Protein AF-A0A2V9KUC6-F1 (afdb_monomer_lite)

Sequence (137 aa):
MQIPPDIPAAFTVLCLAGCVNRRANIQPKARDTSWIVVPNLWGAAIAPPGYLKSPAMQVCIRPLETIEADWRAKFEDELEAWEFEREKAELKLAAWRESFKRAEKRHAPGPERPDGPPEEPTMRRLIVCDPTFEKLH

Radius of gyration: 25.93 Å; chains: 1; bounding box: 57×44×71 Å

pLDDT: mean 87.4, std 7.29, range [59.03, 95.5]

Structure (mmCIF, N/CA/C/O backbone):
data_AF-A0A2V9KUC6-F1
#
_entry.id   AF-A0A2V9KUC6-F1
#
loop_
_atom_site.group_PDB
_atom_site.id
_atom_site.type_symbol
_atom_site.label_atom_id
_atom_site.label_alt_id
_atom_site.label_comp_id
_atom_site.label_asym_id
_atom_site.label_entity_id
_atom_site.label_seq_id
_atom_site.pdbx_PDB_ins_code
_atom_site.Cartn_x
_atom_site.Cartn_y
_atom_site.Cartn_z
_atom_site.occupancy
_atom_site.B_iso_or_equiv
_atom_site.auth_seq_id
_atom_site.auth_comp_id
_atom_site.auth_asym_id
_atom_site.auth_atom_id
_atom_site.pdbx_PDB_model_num
ATOM 1 N N . MET A 1 1 ? 13.530 13.325 -25.726 1.00 59.03 1 MET A N 1
ATOM 2 C CA . MET A 1 1 ? 14.226 12.340 -24.866 1.00 59.03 1 MET A CA 1
ATOM 3 C C . MET A 1 1 ? 13.591 10.987 -25.105 1.00 59.03 1 MET A C 1
ATOM 5 O O . MET A 1 1 ? 12.375 10.901 -25.014 1.00 59.03 1 MET A O 1
ATOM 9 N N . GLN A 1 2 ? 14.376 9.976 -25.466 1.00 74.75 2 GLN A N 1
ATOM 10 C CA . GLN A 1 2 ? 13.902 8.598 -25.609 1.00 74.75 2 GLN A CA 1
ATOM 11 C C . GLN A 1 2 ? 14.390 7.797 -24.402 1.00 74.75 2 GLN A C 1
ATOM 13 O O . GLN A 1 2 ? 15.535 7.958 -23.984 1.00 74.75 2 GLN A O 1
ATOM 18 N N . ILE A 1 3 ? 13.510 6.978 -23.832 1.00 86.44 3 ILE A N 1
ATOM 19 C CA . ILE A 1 3 ? 13.836 6.040 -22.756 1.00 86.44 3 ILE A CA 1
ATOM 20 C C . ILE A 1 3 ? 13.787 4.641 -23.377 1.00 86.44 3 ILE A C 1
ATOM 22 O O . ILE A 1 3 ? 12.824 4.356 -24.095 1.00 86.44 3 ILE A O 1
ATOM 26 N N . PRO A 1 4 ? 14.788 3.781 -23.132 1.00 89.12 4 PRO A N 1
ATOM 27 C CA . PRO A 1 4 ? 14.711 2.374 -23.501 1.00 89.12 4 PRO A CA 1
ATOM 28 C C . PRO A 1 4 ? 13.419 1.730 -22.947 1.00 89.12 4 PRO A C 1
ATOM 30 O O . PRO A 1 4 ? 13.121 1.910 -21.763 1.00 89.12 4 PRO A O 1
ATOM 33 N N . PRO A 1 5 ? 12.602 1.050 -23.778 1.00 90.62 5 PRO A N 1
ATOM 34 C CA . PRO A 1 5 ? 11.268 0.573 -23.387 1.00 90.62 5 PRO A CA 1
ATOM 35 C C . PRO A 1 5 ? 11.291 -0.545 -22.333 1.00 90.62 5 PRO A C 1
ATOM 37 O O . PRO A 1 5 ? 10.300 -0.766 -21.640 1.00 90.62 5 PRO A O 1
ATOM 40 N N . ASP A 1 6 ? 12.423 -1.221 -22.175 1.00 91.94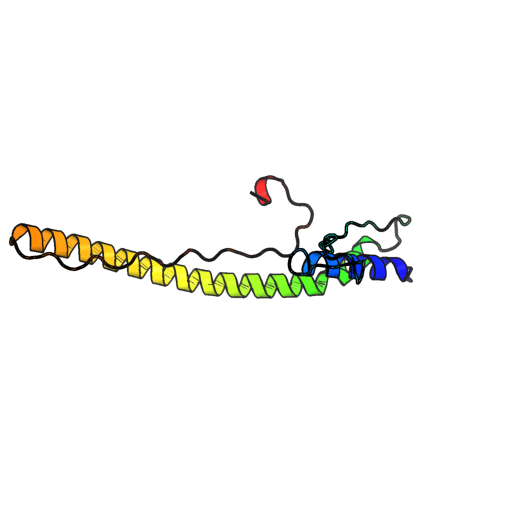 6 ASP A N 1
ATOM 41 C CA . ASP A 1 6 ? 12.704 -2.206 -21.133 1.00 91.94 6 ASP A CA 1
ATOM 42 C C . ASP A 1 6 ? 12.645 -1.610 -19.717 1.00 91.94 6 ASP A C 1
ATOM 44 O O . ASP A 1 6 ? 12.167 -2.280 -18.803 1.00 91.94 6 ASP A O 1
ATOM 48 N N . ILE A 1 7 ? 13.035 -0.343 -19.529 1.00 92.50 7 ILE A N 1
ATOM 49 C CA . ILE A 1 7 ? 12.985 0.333 -18.219 1.00 92.50 7 ILE A CA 1
ATOM 50 C C . ILE A 1 7 ? 11.539 0.465 -17.691 1.00 92.50 7 ILE A C 1
ATOM 52 O O . ILE A 1 7 ? 11.252 -0.064 -16.613 1.00 92.50 7 ILE A O 1
ATOM 56 N N . PRO A 1 8 ? 10.598 1.133 -18.392 1.00 93.56 8 PRO A N 1
ATOM 57 C CA . PRO A 1 8 ? 9.214 1.222 -17.930 1.00 93.56 8 PRO A CA 1
ATOM 58 C C . PRO A 1 8 ? 8.508 -0.139 -17.936 1.00 93.56 8 PRO A C 1
ATOM 60 O O . PRO A 1 8 ? 7.661 -0.377 -17.075 1.00 93.56 8 PRO A O 1
ATOM 63 N N . ALA A 1 9 ? 8.862 -1.060 -18.842 1.00 93.56 9 ALA A N 1
ATOM 64 C CA . ALA A 1 9 ? 8.321 -2.418 -18.819 1.00 93.56 9 ALA A CA 1
ATOM 65 C C . ALA A 1 9 ? 8.687 -3.147 -17.515 1.00 93.56 9 ALA A C 1
ATOM 67 O O . ALA A 1 9 ? 7.804 -3.687 -16.846 1.00 93.56 9 ALA A O 1
ATOM 68 N N . ALA A 1 10 ? 9.959 -3.096 -17.106 1.00 94.00 10 ALA A N 1
ATOM 69 C CA . ALA A 1 10 ? 10.417 -3.693 -15.855 1.00 94.00 10 ALA A CA 1
ATOM 70 C C . ALA A 1 10 ? 9.706 -3.081 -14.640 1.00 94.00 10 ALA A C 1
ATOM 72 O O . ALA A 1 10 ? 9.170 -3.817 -13.811 1.00 94.00 10 ALA A O 1
ATOM 73 N N . PHE A 1 11 ? 9.622 -1.748 -14.552 1.00 94.31 11 PHE A N 1
ATOM 74 C CA . PHE A 1 11 ? 8.909 -1.092 -13.450 1.00 94.31 11 PHE A CA 1
ATOM 75 C C . PHE A 1 11 ? 7.422 -1.440 -13.413 1.00 94.31 11 PHE A C 1
ATOM 77 O O . PHE A 1 11 ? 6.879 -1.651 -12.333 1.00 94.31 11 PHE A O 1
ATOM 84 N N . THR A 1 12 ? 6.770 -1.567 -14.569 1.00 93.69 12 THR A N 1
ATOM 85 C CA . THR A 1 12 ? 5.353 -1.952 -14.640 1.00 93.69 12 THR A CA 1
ATOM 86 C C . THR A 1 12 ? 5.133 -3.366 -14.102 1.00 93.69 12 THR A C 1
ATOM 88 O O . THR A 1 12 ? 4.232 -3.581 -13.294 1.00 93.69 12 THR A O 1
ATOM 91 N N . VAL A 1 13 ? 5.984 -4.326 -14.481 1.00 92.62 13 VAL A N 1
ATOM 92 C CA . VAL A 1 13 ? 5.914 -5.703 -13.963 1.00 92.62 13 VAL A CA 1
ATOM 93 C C . VAL A 1 13 ? 6.136 -5.737 -12.449 1.00 92.62 13 VAL A C 1
ATOM 95 O O . VAL A 1 13 ? 5.407 -6.430 -11.741 1.00 92.62 13 VAL A O 1
ATOM 98 N N . LEU A 1 14 ? 7.089 -4.952 -11.938 1.00 92.50 14 LEU A N 1
ATOM 99 C CA . LEU A 1 14 ? 7.331 -4.835 -10.498 1.00 92.50 14 LEU A CA 1
ATOM 100 C C . LEU A 1 14 ? 6.136 -4.216 -9.760 1.00 92.50 14 LEU A C 1
ATOM 102 O O . LEU A 1 14 ? 5.749 -4.721 -8.709 1.00 92.50 14 LEU A O 1
ATOM 106 N N . CYS A 1 15 ? 5.502 -3.183 -10.323 1.00 92.06 15 CYS A N 1
ATOM 107 C CA . CYS A 1 15 ? 4.292 -2.581 -9.754 1.00 92.06 15 CYS A CA 1
ATOM 108 C C . CYS A 1 15 ? 3.136 -3.589 -9.686 1.00 92.06 15 CYS A C 1
ATOM 110 O O . CYS A 1 15 ? 2.447 -3.664 -8.670 1.00 92.06 15 CYS A O 1
ATOM 112 N N . LEU A 1 16 ? 2.949 -4.398 -10.735 1.00 90.12 16 LEU A N 1
ATOM 113 C CA . LEU A 1 16 ? 1.929 -5.451 -10.769 1.00 90.12 16 LEU A CA 1
ATOM 114 C C . LEU A 1 16 ? 2.204 -6.552 -9.737 1.00 90.12 16 LEU A C 1
ATOM 116 O O . LEU A 1 16 ? 1.302 -6.967 -9.014 1.00 90.12 16 LEU A O 1
ATOM 120 N N . ALA A 1 17 ? 3.451 -7.004 -9.629 1.00 88.94 17 ALA A N 1
ATOM 121 C CA . ALA A 1 17 ? 3.851 -7.981 -8.622 1.00 88.94 17 ALA A CA 1
ATOM 122 C C . ALA A 1 17 ? 3.638 -7.452 -7.193 1.00 88.94 17 ALA A C 1
ATOM 124 O O . ALA A 1 17 ? 3.067 -8.147 -6.349 1.00 88.94 17 ALA A O 1
ATOM 125 N N . GLY A 1 18 ? 4.030 -6.198 -6.942 1.00 87.94 18 GLY A N 1
ATOM 126 C CA . GLY A 1 18 ? 3.859 -5.527 -5.656 1.00 87.94 18 GLY A CA 1
ATOM 127 C C . GLY A 1 18 ? 2.393 -5.326 -5.277 1.00 87.94 18 GLY A C 1
ATOM 128 O O . GLY A 1 18 ? 2.024 -5.555 -4.125 1.00 87.94 18 GLY A O 1
ATOM 129 N N . CYS A 1 19 ? 1.536 -4.965 -6.238 1.00 87.81 19 CYS A N 1
ATOM 130 C CA . CYS A 1 19 ? 0.118 -4.775 -5.965 1.00 87.81 19 CYS A CA 1
ATOM 131 C C . CYS A 1 19 ? -0.625 -6.105 -5.812 1.00 87.81 19 CYS A C 1
ATOM 133 O O . CYS A 1 19 ? -1.482 -6.208 -4.946 1.00 87.81 19 CYS A O 1
ATOM 135 N N . VAL A 1 20 ? -0.314 -7.153 -6.575 1.00 86.75 20 VAL A N 1
ATOM 136 C CA . VAL A 1 20 ? -0.990 -8.453 -6.428 1.00 86.75 20 VAL A CA 1
ATOM 137 C C . VAL A 1 20 ? -0.537 -9.159 -5.146 1.00 86.75 20 VAL A C 1
ATOM 139 O O . VAL A 1 20 ? -1.378 -9.549 -4.329 1.00 86.75 20 VAL A O 1
ATOM 142 N N . ASN A 1 21 ? 0.779 -9.263 -4.936 1.00 80.12 21 ASN A N 1
ATOM 143 C CA . ASN A 1 21 ? 1.425 -9.856 -3.761 1.00 80.12 21 ASN A CA 1
ATOM 144 C C . ASN A 1 21 ? 0.786 -11.205 -3.337 1.00 80.12 21 ASN A C 1
ATOM 146 O O . ASN A 1 21 ? 0.358 -11.990 -4.183 1.00 80.12 21 ASN A O 1
ATOM 150 N N . ARG A 1 22 ? 0.687 -11.485 -2.027 1.00 77.19 22 ARG A N 1
ATOM 151 C CA . ARG A 1 22 ? 0.125 -12.717 -1.424 1.00 77.19 22 ARG A CA 1
ATOM 152 C C . ARG A 1 22 ? -1.351 -13.003 -1.741 1.00 77.19 22 ARG A C 1
ATOM 154 O O . ARG A 1 22 ? -1.887 -13.984 -1.238 1.00 77.19 22 ARG A O 1
ATOM 161 N N . ARG A 1 23 ? -2.025 -12.171 -2.541 1.00 82.25 23 ARG A N 1
ATOM 162 C CA . ARG A 1 23 ? -3.418 -12.406 -2.960 1.00 82.25 23 ARG A CA 1
ATOM 163 C C . ARG A 1 23 ? -3.527 -13.366 -4.140 1.00 82.25 23 ARG A C 1
ATOM 165 O O . ARG A 1 23 ? -4.615 -13.871 -4.395 1.00 82.25 23 ARG A O 1
ATOM 172 N N . ALA A 1 24 ? -2.424 -13.623 -4.842 1.00 82.44 24 ALA A N 1
ATOM 173 C CA . ALA A 1 24 ? -2.361 -14.619 -5.900 1.00 82.44 24 ALA A CA 1
ATOM 174 C C . ALA A 1 24 ? -1.253 -15.635 -5.634 1.00 82.44 24 ALA A C 1
ATOM 176 O O . ALA A 1 24 ? -0.205 -15.325 -5.072 1.00 82.44 24 ALA A O 1
ATOM 177 N N . ASN A 1 25 ? -1.504 -16.850 -6.102 1.00 87.25 25 ASN A N 1
ATOM 178 C CA . ASN A 1 25 ? -0.601 -17.979 -6.023 1.00 87.25 25 ASN A CA 1
ATOM 179 C C . ASN A 1 25 ? -0.404 -18.519 -7.437 1.00 87.25 25 ASN A C 1
ATOM 181 O O . ASN A 1 25 ? -1.375 -18.751 -8.157 1.00 87.25 25 ASN A O 1
ATOM 185 N N . ILE A 1 26 ? 0.847 -18.708 -7.838 1.00 87.25 26 ILE A N 1
ATOM 186 C CA . ILE A 1 26 ? 1.211 -19.313 -9.116 1.00 87.25 26 ILE A CA 1
ATOM 187 C C . ILE A 1 26 ? 1.630 -20.750 -8.837 1.00 87.25 26 ILE A C 1
ATOM 189 O O . ILE A 1 26 ? 2.495 -20.982 -7.995 1.00 87.25 26 ILE A O 1
ATOM 193 N N . GLN A 1 27 ? 1.047 -21.704 -9.562 1.00 92.00 27 GLN A N 1
ATOM 194 C CA . GLN A 1 27 ? 1.516 -23.088 -9.610 1.00 92.00 27 GLN A CA 1
ATOM 195 C C . GLN A 1 27 ? 2.260 -23.290 -10.936 1.00 92.00 27 GLN A C 1
ATOM 197 O O . GLN A 1 27 ? 1.617 -23.476 -11.971 1.00 92.00 27 GLN A O 1
ATOM 202 N N . PRO A 1 28 ? 3.604 -23.244 -10.954 1.00 90.50 28 PRO A N 1
ATOM 203 C CA . PRO A 1 28 ? 4.351 -23.279 -12.211 1.00 90.50 28 PRO A CA 1
ATOM 204 C C . PRO A 1 28 ? 4.199 -24.605 -12.968 1.00 90.50 28 PRO A C 1
ATOM 206 O O . PRO A 1 28 ? 4.319 -24.648 -14.190 1.00 90.50 28 PRO A O 1
ATOM 209 N N . LYS A 1 29 ? 3.947 -25.704 -12.247 1.00 92.75 29 LYS A N 1
ATOM 210 C CA . LYS A 1 29 ? 3.836 -27.053 -12.809 1.00 92.75 29 LYS A CA 1
ATOM 211 C C . LYS A 1 29 ? 2.394 -27.542 -12.772 1.00 92.75 29 LYS A C 1
ATOM 213 O O . LYS A 1 29 ? 1.841 -27.730 -11.699 1.00 92.75 29 LYS A O 1
ATOM 218 N N . ALA A 1 30 ? 1.820 -27.890 -13.922 1.00 91.94 30 ALA A N 1
ATOM 219 C CA . ALA A 1 30 ? 0.416 -28.311 -14.017 1.00 91.94 30 ALA A CA 1
ATOM 220 C C . ALA A 1 30 ? 0.041 -29.539 -13.155 1.00 91.94 30 ALA A C 1
ATOM 222 O O . ALA A 1 30 ? -1.096 -29.645 -12.711 1.00 91.94 30 ALA A O 1
ATOM 223 N N . ARG A 1 31 ? 0.977 -30.472 -12.923 1.00 94.12 31 ARG A N 1
ATOM 224 C CA . ARG A 1 31 ? 0.723 -31.735 -12.194 1.00 94.12 31 ARG A CA 1
ATOM 225 C C . ARG A 1 31 ? 1.325 -31.803 -10.789 1.00 94.12 31 ARG A C 1
ATOM 227 O O . ARG A 1 31 ? 1.026 -32.738 -10.059 1.00 94.12 31 ARG A O 1
ATOM 234 N N . ASP A 1 32 ? 2.181 -30.855 -10.426 1.00 92.19 32 ASP A N 1
ATOM 235 C CA . ASP A 1 32 ? 2.829 -30.804 -9.115 1.00 92.19 32 ASP A CA 1
ATOM 236 C C . ASP A 1 32 ? 2.196 -29.667 -8.313 1.00 92.19 32 ASP A C 1
ATOM 238 O O . ASP A 1 32 ? 2.564 -28.502 -8.455 1.00 92.19 32 ASP A O 1
ATOM 242 N N . THR A 1 33 ? 1.195 -30.026 -7.511 1.00 91.94 33 THR A N 1
ATOM 243 C CA . THR A 1 33 ? 0.429 -29.090 -6.679 1.00 91.94 33 THR A CA 1
ATOM 244 C C . THR A 1 33 ? 1.153 -28.717 -5.389 1.00 91.94 33 THR A C 1
ATOM 246 O O . THR A 1 33 ? 0.671 -27.867 -4.647 1.00 91.94 33 THR A O 1
ATOM 249 N N . SER A 1 34 ? 2.298 -29.345 -5.095 1.00 93.94 34 SER A N 1
ATOM 250 C CA . SER A 1 34 ? 3.092 -29.028 -3.905 1.00 93.94 34 SER A CA 1
ATOM 251 C C . SER A 1 34 ? 3.912 -27.749 -4.076 1.00 93.94 34 SER A C 1
ATOM 253 O O . SER A 1 34 ? 4.284 -27.108 -3.093 1.00 93.94 34 SER A O 1
A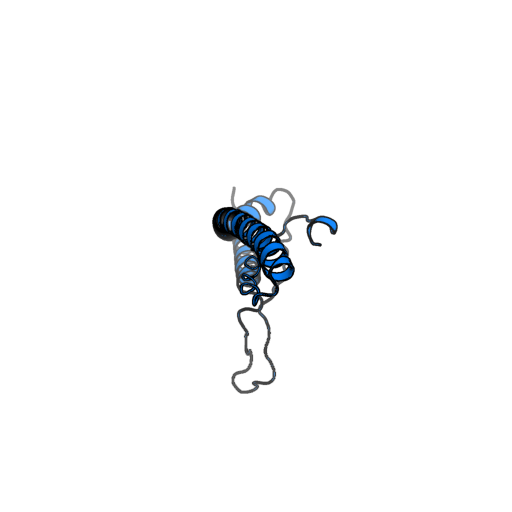TOM 255 N N . TRP A 1 35 ? 4.164 -27.347 -5.326 1.00 91.38 35 TRP A N 1
ATOM 256 C CA . TRP A 1 35 ? 4.941 -26.159 -5.640 1.00 91.38 35 TRP A CA 1
ATOM 257 C C . TRP A 1 35 ? 4.054 -24.973 -6.017 1.00 91.38 35 TRP A C 1
ATOM 259 O O . TRP A 1 35 ? 3.620 -24.820 -7.160 1.00 91.38 35 TRP A O 1
ATOM 269 N N . ILE A 1 36 ? 3.840 -24.103 -5.033 1.00 90.06 36 ILE A N 1
ATOM 270 C CA . ILE A 1 36 ? 3.100 -22.851 -5.170 1.00 90.06 36 ILE A CA 1
ATOM 271 C C . ILE A 1 36 ? 4.024 -21.688 -4.806 1.00 90.06 36 ILE A C 1
ATOM 273 O O . ILE A 1 36 ? 4.776 -21.760 -3.834 1.00 90.06 36 ILE A O 1
ATOM 277 N N . VAL A 1 37 ? 3.972 -20.615 -5.592 1.00 87.25 37 VAL A N 1
ATOM 278 C CA . VAL A 1 37 ? 4.812 -19.428 -5.425 1.00 87.25 37 VAL A CA 1
ATOM 279 C C . VAL A 1 37 ? 3.938 -18.179 -5.381 1.00 87.25 37 VAL A C 1
ATOM 281 O O . VAL A 1 37 ? 3.046 -18.003 -6.210 1.00 87.25 37 VAL A O 1
ATOM 284 N N . VAL A 1 38 ? 4.217 -17.287 -4.433 1.00 87.00 38 VAL A N 1
ATOM 285 C CA . VAL A 1 38 ? 3.647 -15.934 -4.414 1.00 87.00 38 VAL A CA 1
ATOM 286 C C . VAL A 1 38 ? 4.438 -15.075 -5.404 1.00 87.00 38 VAL A C 1
ATOM 288 O O . VAL A 1 38 ? 5.669 -15.080 -5.320 1.00 87.00 38 VAL A O 1
ATOM 291 N N . PRO A 1 39 ? 3.795 -14.312 -6.307 1.00 79.56 39 PRO A N 1
ATOM 292 C CA . PRO A 1 39 ? 4.479 -13.491 -7.306 1.00 79.56 39 PRO A CA 1
ATOM 293 C C . PRO A 1 39 ? 5.077 -12.216 -6.691 1.00 79.56 39 PRO A C 1
ATOM 295 O O . PRO A 1 39 ? 4.813 -11.112 -7.152 1.00 79.56 39 PRO A O 1
ATOM 298 N N . ASN A 1 40 ? 5.866 -12.345 -5.625 1.00 84.06 40 ASN A N 1
ATOM 299 C CA . ASN A 1 40 ? 6.612 -11.231 -5.065 1.00 84.06 40 ASN A CA 1
ATOM 300 C C . ASN A 1 40 ? 7.908 -11.065 -5.867 1.00 84.06 40 ASN A C 1
ATOM 302 O O . ASN A 1 40 ? 8.786 -11.928 -5.817 1.00 84.06 40 ASN A O 1
ATOM 306 N N . LEU A 1 41 ? 8.005 -9.977 -6.630 1.00 87.81 41 LEU A N 1
ATOM 307 C CA . LEU A 1 41 ? 9.160 -9.682 -7.468 1.00 87.81 41 LEU A CA 1
ATOM 308 C C . LEU A 1 41 ? 9.931 -8.489 -6.924 1.00 87.81 41 LEU A C 1
ATOM 310 O O . LEU A 1 41 ? 9.362 -7.495 -6.483 1.00 87.81 41 LEU A O 1
ATOM 314 N N . TRP A 1 42 ? 11.247 -8.605 -7.023 1.00 89.31 42 TRP A N 1
ATOM 315 C CA . TRP A 1 42 ? 12.205 -7.568 -6.684 1.00 89.31 42 TRP A CA 1
ATOM 316 C C . TRP A 1 42 ? 12.975 -7.256 -7.955 1.00 89.31 42 TRP A C 1
ATOM 318 O O . TRP A 1 42 ? 13.305 -8.161 -8.724 1.00 89.31 42 TRP A O 1
ATOM 328 N N . GLY A 1 43 ? 13.268 -5.986 -8.196 1.00 90.31 43 GLY A N 1
ATOM 329 C CA . GLY A 1 43 ? 14.001 -5.612 -9.391 1.00 90.31 43 GLY A CA 1
ATOM 330 C C . GLY A 1 43 ? 14.537 -4.199 -9.324 1.00 90.31 43 GLY A C 1
ATOM 331 O O . GLY A 1 43 ? 14.104 -3.380 -8.516 1.00 90.31 43 GLY A O 1
ATOM 332 N N . ALA A 1 44 ? 15.507 -3.940 -10.190 1.00 90.81 44 ALA A N 1
ATOM 333 C CA . ALA A 1 44 ? 16.169 -2.657 -10.320 1.00 90.81 44 ALA A CA 1
ATOM 334 C C . ALA A 1 44 ? 16.495 -2.404 -11.794 1.00 90.81 44 ALA A C 1
ATOM 336 O O . ALA A 1 44 ? 16.847 -3.328 -12.527 1.00 90.81 44 ALA A O 1
ATOM 337 N N . ALA A 1 45 ? 16.408 -1.144 -12.219 1.00 90.31 45 ALA A N 1
ATOM 338 C CA . ALA A 1 45 ? 16.846 -0.717 -13.543 1.00 90.31 45 ALA A CA 1
ATOM 339 C C . ALA A 1 45 ? 18.270 -0.144 -13.462 1.00 90.31 45 ALA A C 1
ATOM 341 O O . ALA A 1 45 ? 18.507 0.849 -12.769 1.00 90.31 45 ALA A O 1
ATOM 342 N N . ILE A 1 46 ? 19.212 -0.740 -14.197 1.00 91.25 46 ILE A N 1
ATOM 343 C CA . ILE A 1 46 ? 20.609 -0.292 -14.267 1.00 91.25 46 ILE A CA 1
ATOM 344 C C . ILE A 1 46 ? 20.823 0.419 -15.603 1.00 91.25 46 ILE A C 1
ATOM 346 O O . ILE A 1 46 ? 20.774 -0.197 -16.660 1.00 91.25 46 ILE A O 1
ATOM 350 N N . ALA A 1 47 ? 21.063 1.727 -15.554 1.00 88.94 47 ALA A N 1
ATOM 351 C CA . ALA A 1 47 ? 21.371 2.541 -16.729 1.00 88.94 47 ALA A CA 1
ATOM 352 C C . ALA A 1 47 ? 22.240 3.744 -16.329 1.00 88.94 47 ALA A C 1
ATOM 354 O O . ALA A 1 47 ? 22.192 4.148 -15.156 1.00 88.94 47 ALA A O 1
ATOM 355 N N . PRO A 1 48 ? 22.986 4.369 -17.260 1.00 90.56 48 PRO A N 1
ATOM 356 C CA . PRO A 1 48 ? 23.803 5.539 -16.950 1.00 90.56 48 PRO A CA 1
ATOM 357 C C . PRO A 1 48 ? 22.996 6.700 -16.328 1.00 90.56 48 PRO A C 1
ATOM 359 O O . PRO A 1 48 ? 21.764 6.770 -16.465 1.00 90.56 48 PRO A O 1
ATOM 362 N N . PRO A 1 49 ? 23.647 7.627 -15.603 1.00 87.69 49 PRO A N 1
ATOM 363 C CA . PRO A 1 49 ? 23.013 8.873 -15.173 1.00 87.69 49 PRO A CA 1
ATOM 364 C C . PRO A 1 49 ? 22.382 9.617 -16.363 1.00 87.69 49 PRO A C 1
ATOM 366 O O . PRO A 1 49 ? 22.897 9.568 -17.475 1.00 87.69 49 PRO A O 1
ATOM 369 N N . GLY A 1 50 ? 21.234 10.265 -16.150 1.00 86.31 50 GLY A N 1
ATOM 370 C CA . GLY A 1 50 ? 20.507 10.978 -17.213 1.00 86.31 50 GLY A CA 1
ATOM 371 C C . GLY A 1 50 ? 19.526 10.134 -18.042 1.00 86.31 50 GLY A C 1
ATOM 372 O O . GLY A 1 50 ? 18.728 10.703 -18.776 1.00 86.31 50 GLY A O 1
ATOM 373 N N . TYR A 1 51 ? 19.481 8.806 -17.869 1.00 89.06 51 TYR A N 1
ATOM 374 C CA . TYR A 1 51 ? 18.561 7.904 -18.597 1.00 89.06 51 TYR A CA 1
ATOM 375 C C . TYR A 1 51 ? 17.114 7.889 -18.066 1.00 89.06 51 TYR A C 1
ATOM 377 O O . TYR A 1 51 ? 16.376 6.934 -18.281 1.00 89.06 51 TYR A O 1
ATOM 385 N N . LEU A 1 52 ? 16.706 8.929 -17.331 1.00 90.12 52 LEU A N 1
ATOM 386 C CA . LEU A 1 52 ? 15.336 9.104 -16.828 1.00 90.12 52 LEU A CA 1
ATOM 387 C C . LEU A 1 52 ? 14.759 7.896 -16.055 1.00 90.12 52 LEU A C 1
ATOM 389 O O . LEU A 1 52 ? 13.548 7.702 -16.035 1.00 90.12 52 LEU A O 1
ATOM 393 N N . LYS A 1 53 ? 15.608 7.126 -15.358 1.00 89.94 53 LYS A N 1
ATOM 394 C CA . LYS A 1 53 ? 15.189 5.974 -14.535 1.00 89.94 53 LYS A CA 1
ATOM 395 C C . LYS A 1 53 ? 14.131 6.361 -13.498 1.00 89.94 53 LYS A C 1
ATOM 397 O O . LYS A 1 53 ? 13.054 5.778 -13.478 1.00 89.94 53 LYS A O 1
ATOM 402 N N . SER A 1 54 ? 14.426 7.364 -12.666 1.00 90.31 54 SER A N 1
ATOM 403 C CA . SER A 1 54 ? 13.515 7.802 -11.602 1.00 90.31 54 SER A CA 1
ATOM 404 C C . SER A 1 54 ? 12.218 8.407 -12.158 1.00 90.31 54 SER A C 1
ATOM 406 O O . SER A 1 54 ? 11.157 8.000 -11.694 1.00 90.31 54 SER A O 1
ATOM 408 N N . PRO A 1 55 ? 12.246 9.276 -13.193 1.00 92.19 55 PRO A N 1
ATOM 409 C CA . PRO A 1 55 ? 11.022 9.715 -13.867 1.00 92.19 55 PRO A CA 1
ATOM 410 C C . PRO A 1 55 ? 10.185 8.572 -14.459 1.00 92.19 55 PRO A C 1
ATOM 412 O O . PRO A 1 55 ? 8.965 8.584 -14.327 1.00 92.19 55 PRO A O 1
ATOM 415 N N . ALA A 1 56 ? 10.813 7.568 -15.081 1.00 92.75 56 ALA A N 1
ATOM 416 C CA . ALA A 1 56 ? 10.099 6.410 -15.620 1.00 92.75 56 ALA A CA 1
ATOM 417 C C . ALA A 1 56 ? 9.419 5.603 -14.504 1.00 92.75 56 ALA A C 1
ATOM 419 O O . ALA A 1 56 ? 8.242 5.272 -14.617 1.00 92.75 56 ALA A O 1
ATOM 420 N N . MET A 1 57 ? 10.137 5.357 -13.403 1.00 92.00 57 MET A N 1
ATOM 421 C CA . MET A 1 57 ? 9.586 4.702 -12.216 1.00 92.00 57 MET A 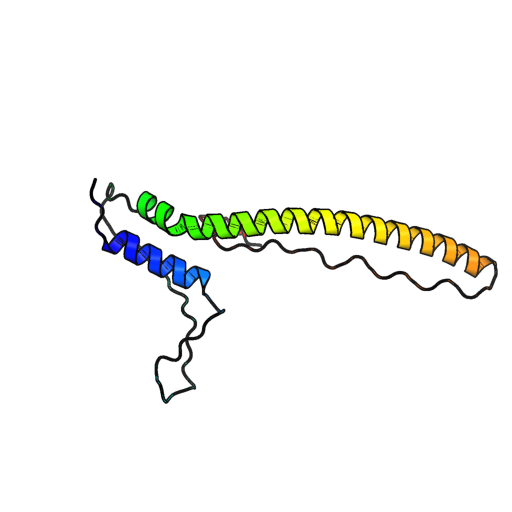CA 1
ATOM 422 C C . MET A 1 57 ? 8.381 5.470 -11.668 1.00 92.00 57 MET A C 1
ATOM 424 O O . MET A 1 57 ? 7.332 4.869 -11.464 1.00 92.00 57 MET A O 1
ATOM 428 N N . GLN A 1 58 ? 8.506 6.793 -11.502 1.00 91.94 58 GLN A N 1
ATOM 429 C CA . GLN A 1 58 ? 7.430 7.662 -11.014 1.00 91.94 58 GLN A CA 1
ATOM 430 C C . GLN A 1 58 ? 6.171 7.577 -11.879 1.00 91.94 58 GLN A C 1
ATOM 432 O O . GLN A 1 58 ? 5.067 7.536 -11.356 1.00 91.94 58 GLN A O 1
ATOM 437 N N . VAL A 1 59 ? 6.307 7.517 -13.204 1.00 93.31 59 VAL A N 1
ATOM 438 C CA . VAL A 1 59 ? 5.146 7.350 -14.092 1.00 93.31 59 VAL A CA 1
ATOM 439 C C . VAL A 1 59 ? 4.496 5.976 -13.908 1.00 93.31 59 VAL A C 1
ATOM 441 O O . VAL A 1 59 ? 3.271 5.896 -13.855 1.00 93.31 59 VAL A O 1
ATOM 444 N N . CYS A 1 60 ? 5.292 4.913 -13.777 1.00 93.81 60 CYS A N 1
ATOM 445 C CA . CYS A 1 60 ? 4.789 3.550 -13.596 1.00 93.81 60 CYS A CA 1
ATOM 446 C C . CYS A 1 60 ? 4.073 3.333 -12.251 1.00 93.81 60 CYS A C 1
ATOM 448 O O . CYS A 1 60 ? 3.137 2.539 -12.204 1.00 93.81 60 CYS A O 1
ATOM 450 N N . ILE A 1 61 ? 4.472 4.031 -11.180 1.00 93.62 61 ILE A N 1
ATOM 451 C CA . ILE A 1 61 ? 3.845 3.899 -9.849 1.00 93.62 61 ILE A CA 1
ATOM 452 C C . ILE A 1 61 ? 2.548 4.704 -9.692 1.00 93.62 61 ILE A C 1
ATOM 454 O O . ILE A 1 61 ? 1.754 4.368 -8.817 1.00 93.62 61 ILE A O 1
ATOM 458 N N . ARG A 1 62 ? 2.278 5.708 -10.541 1.00 94.31 62 ARG A N 1
ATOM 459 C CA . ARG A 1 62 ? 1.086 6.581 -10.434 1.00 94.31 62 ARG A CA 1
ATOM 460 C C . ARG A 1 62 ? -0.240 5.848 -10.210 1.00 94.31 62 ARG A C 1
ATOM 462 O O . ARG A 1 62 ? -1.000 6.289 -9.355 1.00 94.31 62 ARG A O 1
ATOM 469 N N . PRO A 1 63 ? -0.553 4.740 -10.912 1.00 94.25 63 PRO A N 1
ATOM 470 C CA . PRO A 1 63 ? -1.800 4.021 -10.664 1.00 94.25 63 PRO A CA 1
ATOM 471 C C . PRO A 1 63 ? -1.902 3.493 -9.230 1.00 94.25 63 PRO A C 1
ATOM 473 O O . PRO A 1 63 ? -2.978 3.508 -8.642 1.00 94.25 63 PRO A O 1
ATOM 476 N N . LEU A 1 64 ? -0.784 3.045 -8.653 1.00 93.06 64 LEU A N 1
ATOM 477 C CA . LEU A 1 64 ? -0.738 2.593 -7.267 1.00 93.06 64 LEU A CA 1
ATOM 478 C C . LEU A 1 64 ? -0.904 3.772 -6.295 1.00 93.06 64 LEU A C 1
ATOM 480 O O . LEU A 1 64 ? -1.575 3.615 -5.279 1.00 93.06 64 LEU A O 1
ATOM 484 N N . GLU A 1 65 ? -0.342 4.945 -6.612 1.00 93.50 65 GLU A N 1
ATOM 485 C CA . GLU A 1 65 ? -0.513 6.166 -5.809 1.00 93.50 65 GLU A CA 1
ATOM 486 C C . GLU A 1 65 ? -1.979 6.612 -5.793 1.00 93.50 65 GLU A C 1
ATOM 488 O O . GLU A 1 65 ? -2.498 6.975 -4.742 1.00 93.50 65 GLU A O 1
ATOM 493 N N . THR A 1 66 ? -2.674 6.529 -6.935 1.00 94.56 66 THR A N 1
ATOM 494 C CA . THR A 1 66 ? -4.117 6.806 -7.021 1.00 94.56 66 THR A CA 1
ATOM 495 C C . THR A 1 66 ? -4.924 5.844 -6.153 1.00 94.56 66 THR A C 1
ATOM 497 O O . THR A 1 66 ? -5.766 6.284 -5.379 1.00 94.56 66 THR A O 1
ATOM 500 N N . ILE A 1 67 ? -4.631 4.541 -6.219 1.00 93.81 67 ILE A N 1
ATOM 501 C CA . ILE A 1 67 ? -5.312 3.539 -5.386 1.00 93.81 67 ILE A CA 1
ATOM 502 C C . ILE A 1 67 ? -5.081 3.812 -3.895 1.00 93.81 67 ILE A C 1
ATOM 504 O O . ILE A 1 67 ? -6.009 3.694 -3.096 1.00 93.81 67 ILE A O 1
ATOM 508 N N . GLU A 1 68 ? -3.856 4.168 -3.503 1.00 93.56 68 GLU A N 1
ATOM 509 C CA . GLU A 1 68 ? -3.557 4.494 -2.109 1.00 93.56 68 GLU A CA 1
ATOM 510 C C . GLU A 1 68 ? -4.256 5.785 -1.662 1.00 93.56 68 GLU A C 1
ATOM 512 O O . GLU A 1 68 ? -4.768 5.832 -0.547 1.00 93.56 68 GLU A O 1
ATOM 517 N N . ALA A 1 69 ? -4.341 6.805 -2.521 1.00 94.00 69 ALA A N 1
ATOM 518 C CA . ALA A 1 69 ? -5.096 8.024 -2.235 1.00 94.00 69 ALA A CA 1
ATOM 519 C C . ALA A 1 69 ? -6.586 7.727 -1.994 1.00 94.00 69 ALA A C 1
ATOM 521 O O . ALA A 1 69 ? -7.146 8.204 -1.008 1.00 94.00 69 ALA A O 1
ATOM 522 N N . ASP A 1 70 ? -7.198 6.866 -2.813 1.00 95.50 70 ASP A N 1
ATOM 523 C CA . ASP A 1 70 ? -8.583 6.420 -2.616 1.00 95.50 70 ASP A CA 1
ATOM 524 C C . ASP A 1 70 ? -8.761 5.661 -1.291 1.00 95.50 70 ASP A C 1
ATOM 526 O O . ASP A 1 70 ? -9.797 5.771 -0.634 1.00 95.50 70 ASP A O 1
ATOM 530 N N . TRP A 1 71 ? -7.767 4.863 -0.885 1.00 94.81 71 TRP A N 1
ATOM 531 C CA . TRP A 1 71 ? -7.793 4.170 0.406 1.00 94.81 71 TRP A CA 1
ATOM 532 C C . TRP A 1 71 ? -7.647 5.128 1.583 1.00 94.81 71 TRP A C 1
ATOM 534 O O . TRP A 1 71 ? -8.290 4.905 2.604 1.00 94.81 71 TRP A O 1
ATOM 544 N N . ARG A 1 72 ? -6.834 6.182 1.451 1.00 94.19 72 ARG A N 1
ATOM 545 C CA . ARG A 1 72 ? -6.691 7.214 2.486 1.00 94.19 72 ARG A CA 1
ATOM 546 C C . ARG A 1 72 ? -7.979 8.004 2.667 1.00 94.19 72 ARG A C 1
ATOM 548 O O . ARG A 1 72 ? -8.418 8.124 3.798 1.00 94.19 72 ARG A O 1
ATOM 555 N N . ALA A 1 73 ? -8.614 8.438 1.578 1.00 95.50 73 ALA A N 1
ATOM 556 C CA . ALA A 1 73 ? -9.895 9.141 1.649 1.00 95.50 73 ALA A CA 1
ATOM 557 C C . ALA A 1 73 ? -10.968 8.289 2.352 1.00 95.50 73 ALA A C 1
ATOM 559 O O . ALA A 1 73 ? -11.608 8.743 3.291 1.00 95.50 73 ALA A O 1
ATOM 560 N N . LYS A 1 74 ? -11.088 7.006 1.980 1.00 95.38 74 LYS A N 1
ATOM 561 C CA . LYS A 1 74 ? -12.011 6.077 2.657 1.00 95.38 74 LYS A CA 1
ATOM 562 C C . LYS A 1 74 ? -11.679 5.878 4.131 1.00 95.38 74 LYS A C 1
ATOM 564 O O . LYS A 1 74 ? -12.582 5.770 4.945 1.00 95.38 74 LYS A O 1
ATOM 569 N N . PHE A 1 75 ? -10.395 5.792 4.462 1.00 95.38 75 PHE A N 1
ATOM 570 C CA . PHE A 1 75 ? -9.955 5.657 5.844 1.00 95.38 75 PHE A CA 1
ATOM 571 C C . PHE A 1 75 ? -10.288 6.906 6.670 1.00 95.38 75 PHE A C 1
ATOM 573 O O . PHE A 1 75 ? -10.696 6.763 7.814 1.00 95.38 75 PHE A O 1
ATOM 580 N N . GLU A 1 76 ? -10.136 8.105 6.106 1.00 94.94 76 GLU A N 1
ATOM 581 C CA . GLU A 1 76 ? -10.523 9.362 6.758 1.00 94.94 76 GLU A CA 1
ATOM 582 C C . GLU A 1 76 ? -12.033 9.386 7.052 1.00 94.94 76 GLU A C 1
ATOM 584 O O . GLU A 1 76 ? -12.417 9.653 8.190 1.00 94.94 76 GLU A O 1
ATOM 589 N N . ASP A 1 77 ? -12.868 8.988 6.085 1.00 94.75 77 ASP A N 1
ATOM 590 C CA . ASP A 1 77 ? -14.322 8.862 6.272 1.00 94.75 77 ASP A CA 1
ATOM 591 C C . ASP A 1 77 ? -14.681 7.814 7.352 1.00 94.75 77 ASP A C 1
ATOM 593 O O . ASP A 1 77 ? -15.536 8.039 8.213 1.00 94.75 77 ASP A O 1
ATOM 597 N N . GLU A 1 78 ? -14.030 6.644 7.317 1.00 94.44 78 GLU A N 1
ATOM 598 C CA . GLU A 1 78 ? -14.222 5.569 8.300 1.00 94.44 78 GLU A CA 1
ATOM 599 C C . GLU A 1 78 ? -13.779 5.996 9.706 1.00 94.44 78 GLU A C 1
ATOM 601 O O . GLU A 1 78 ? -14.421 5.626 10.691 1.00 94.44 78 GLU A O 1
ATOM 606 N N . LEU A 1 79 ? -12.702 6.779 9.806 1.00 94.75 79 LEU A N 1
ATOM 607 C CA . LEU A 1 79 ? -12.172 7.284 11.066 1.00 94.75 79 LEU A CA 1
ATOM 608 C C . LEU A 1 79 ? -13.118 8.309 11.692 1.00 94.75 79 LEU A C 1
ATOM 610 O O . LEU A 1 79 ? -13.417 8.186 12.875 1.00 94.75 79 LEU A O 1
ATOM 614 N N . GLU A 1 80 ? -13.646 9.257 10.915 1.00 93.88 80 GLU A N 1
ATOM 615 C CA . GLU A 1 80 ? -14.627 10.233 11.408 1.00 93.88 80 GLU A CA 1
ATOM 616 C C . GLU A 1 80 ? -15.895 9.532 11.933 1.00 93.88 80 GLU A C 1
ATOM 618 O O . GLU A 1 80 ? -16.372 9.810 13.039 1.00 93.88 80 GLU A O 1
ATOM 623 N N . ALA A 1 81 ? -16.410 8.552 11.183 1.00 92.88 81 ALA A N 1
ATOM 624 C CA . ALA A 1 81 ? -17.558 7.755 11.610 1.00 92.88 81 ALA A CA 1
ATOM 625 C C . ALA A 1 81 ? -17.265 6.946 12.886 1.00 92.88 81 ALA A C 1
ATOM 627 O O . ALA A 1 81 ? -18.114 6.845 13.780 1.00 92.88 81 ALA A O 1
ATOM 628 N N . TRP A 1 82 ? -16.060 6.380 12.987 1.00 94.00 82 TRP A N 1
ATOM 629 C CA . TRP A 1 82 ? -15.616 5.655 14.171 1.00 94.00 82 TRP A CA 1
ATOM 630 C C . TRP A 1 82 ? -15.487 6.570 15.392 1.00 94.00 82 TRP A C 1
ATOM 632 O O . TRP A 1 82 ? -15.951 6.199 16.470 1.00 94.00 82 TRP A O 1
ATOM 642 N N . GLU A 1 83 ? -14.919 7.770 15.244 1.00 92.94 83 GLU A N 1
ATOM 643 C CA . GLU A 1 83 ? -14.787 8.747 16.331 1.00 92.94 83 GLU A CA 1
ATOM 644 C C . GLU A 1 83 ? -16.152 9.143 16.900 1.00 92.94 83 GLU A C 1
ATOM 646 O O . GLU A 1 83 ? -16.330 9.164 18.123 1.00 92.94 83 GLU A O 1
ATOM 651 N N . PHE A 1 84 ? -17.136 9.366 16.026 1.00 91.88 84 PHE A N 1
ATOM 652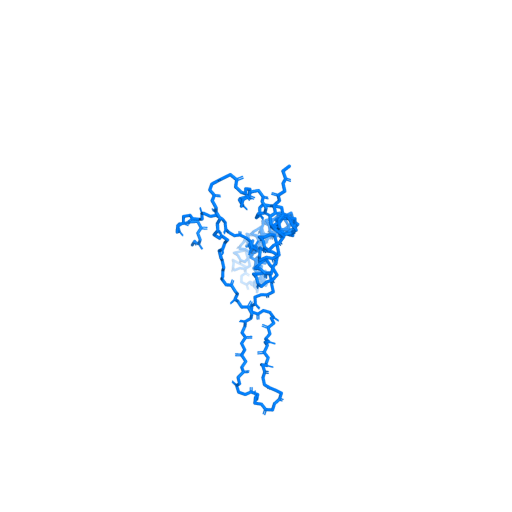 C CA . PHE A 1 84 ? -18.509 9.658 16.430 1.00 91.88 84 PHE A CA 1
ATOM 653 C C . PHE A 1 84 ? -19.160 8.491 17.191 1.00 91.88 84 PHE A C 1
ATOM 655 O O . PHE A 1 84 ? -19.740 8.678 18.268 1.00 91.88 84 PHE A O 1
ATOM 662 N N . GLU A 1 85 ? -19.063 7.261 16.674 1.00 91.19 85 GLU A N 1
ATOM 663 C CA . GLU A 1 85 ? -19.625 6.095 17.366 1.00 91.19 85 GLU A CA 1
ATOM 664 C C . GLU A 1 85 ? -18.874 5.775 18.669 1.00 91.19 85 GLU A C 1
ATOM 666 O O . GLU A 1 85 ? -19.498 5.322 19.635 1.00 91.19 85 GLU A O 1
ATOM 671 N N . ARG A 1 86 ? -17.573 6.078 18.750 1.00 92.38 86 ARG A N 1
ATOM 672 C CA . ARG A 1 86 ? -16.786 5.988 19.985 1.00 92.38 86 ARG A CA 1
ATOM 673 C C . ARG A 1 86 ? -17.307 6.955 21.043 1.00 92.38 86 ARG A C 1
ATOM 675 O O . ARG A 1 86 ? -17.594 6.515 22.155 1.00 92.38 86 ARG A O 1
ATOM 682 N N . GLU A 1 87 ? -17.491 8.233 20.712 1.00 90.62 87 GLU A N 1
ATOM 683 C CA . GLU A 1 87 ? -18.020 9.237 21.650 1.00 90.62 87 GLU A CA 1
ATOM 684 C C . GLU A 1 87 ? -19.413 8.839 22.165 1.00 90.62 87 GLU A C 1
ATOM 686 O O . GLU A 1 87 ? -19.705 8.861 23.363 1.00 90.62 87 GLU A O 1
ATOM 691 N N . LYS A 1 88 ? -20.276 8.364 21.267 1.00 90.25 88 LYS A N 1
ATOM 692 C CA . LYS A 1 88 ? -21.606 7.859 21.617 1.00 90.25 88 LYS A CA 1
ATOM 693 C C . LYS A 1 88 ? -21.548 6.624 22.520 1.00 90.25 88 LYS A C 1
ATOM 695 O O . LYS A 1 88 ? -22.362 6.511 23.442 1.00 90.25 88 LYS A O 1
ATOM 700 N N . ALA A 1 89 ? -20.619 5.698 22.285 1.00 90.00 89 ALA A N 1
ATOM 701 C CA . ALA A 1 89 ? -20.401 4.542 23.154 1.00 90.00 89 ALA A CA 1
ATOM 702 C C . ALA A 1 89 ? -19.904 4.970 24.547 1.00 90.00 89 ALA A C 1
ATOM 704 O O . ALA A 1 89 ? -20.385 4.452 25.557 1.00 90.00 89 ALA A O 1
ATOM 705 N N . GLU A 1 90 ? -19.017 5.965 24.623 1.00 89.69 90 GLU A N 1
ATOM 706 C CA . GLU A 1 90 ? -18.538 6.539 25.885 1.00 89.69 90 GLU A CA 1
ATOM 707 C C . GLU A 1 90 ? -19.666 7.205 26.683 1.00 89.69 90 GLU A C 1
ATOM 709 O O . GLU A 1 90 ? -19.820 6.932 27.878 1.00 89.69 90 GLU A O 1
ATOM 714 N N . LEU A 1 91 ? -20.517 8.003 26.029 1.00 89.75 91 LEU A N 1
ATOM 715 C CA . LEU A 1 91 ? -21.689 8.622 26.655 1.00 89.75 91 LEU A CA 1
ATOM 716 C C . LEU A 1 91 ? -22.688 7.575 27.158 1.00 89.75 91 LEU A C 1
ATOM 718 O O . LEU A 1 91 ? -23.178 7.672 28.288 1.00 89.75 91 LEU A O 1
ATOM 722 N N . LYS A 1 92 ? -22.962 6.532 26.362 1.00 88.69 92 LYS A N 1
ATOM 723 C CA . LYS A 1 92 ? -23.803 5.399 26.785 1.00 88.69 92 LYS A CA 1
ATOM 724 C C . LYS A 1 92 ? -23.211 4.690 27.996 1.00 88.69 92 LYS A C 1
ATOM 726 O O . LYS A 1 92 ? -23.944 4.374 28.932 1.00 88.69 92 LYS A O 1
ATOM 731 N N . LEU A 1 93 ? -21.898 4.465 28.013 1.00 88.38 93 LEU A N 1
ATOM 732 C CA . LEU A 1 93 ? -21.212 3.837 29.138 1.00 88.38 93 LEU A CA 1
ATOM 733 C C . LEU A 1 93 ? -21.268 4.718 30.394 1.00 88.38 93 LEU A C 1
ATOM 735 O O . LEU A 1 93 ? -21.463 4.198 31.492 1.00 88.38 93 LEU A O 1
ATOM 739 N N . ALA A 1 94 ? -21.136 6.039 30.256 1.00 88.81 94 ALA A N 1
ATOM 740 C CA . ALA A 1 94 ? -21.276 6.985 31.360 1.00 88.81 94 ALA A CA 1
ATOM 741 C C . ALA A 1 94 ? -22.705 6.982 31.935 1.00 88.81 94 ALA A C 1
ATOM 743 O O . ALA A 1 94 ? -22.883 6.796 33.142 1.00 88.81 94 ALA A O 1
ATOM 744 N N . ALA A 1 95 ? -23.725 7.073 31.077 1.00 88.44 95 ALA A N 1
ATOM 745 C CA . ALA A 1 95 ? -25.130 6.989 31.477 1.00 88.44 95 ALA A CA 1
ATOM 746 C C . ALA A 1 95 ? -25.466 5.632 32.126 1.00 88.44 95 ALA A C 1
ATOM 748 O O . ALA A 1 95 ? -26.164 5.563 33.146 1.00 88.44 95 ALA A O 1
ATOM 749 N N . TRP A 1 96 ? -24.916 4.540 31.587 1.00 88.69 96 TRP A N 1
ATOM 750 C CA . TRP A 1 96 ? -25.018 3.214 32.187 1.00 88.69 96 TRP A CA 1
ATOM 751 C C . TRP A 1 96 ? -24.378 3.180 33.582 1.00 88.69 96 TRP A C 1
ATOM 753 O O . TRP A 1 96 ? -25.028 2.765 34.537 1.00 88.69 96 TRP A O 1
ATOM 763 N N . ARG A 1 97 ? -23.158 3.707 33.758 1.00 87.19 97 ARG A N 1
ATOM 764 C CA . ARG A 1 97 ? -22.492 3.782 35.075 1.00 87.19 97 ARG A CA 1
ATOM 765 C C . ARG A 1 97 ? -23.333 4.538 36.107 1.00 87.19 97 ARG A C 1
ATOM 767 O O . ARG A 1 97 ? -23.397 4.128 37.265 1.00 87.19 97 ARG A O 1
ATOM 774 N N . GLU A 1 98 ? -23.985 5.633 35.723 1.00 88.44 98 GLU A N 1
ATOM 775 C CA . GLU A 1 98 ? -24.857 6.393 36.626 1.00 88.44 98 GLU A CA 1
ATOM 776 C C . GLU A 1 98 ? -26.166 5.675 36.962 1.00 88.44 98 GLU A C 1
ATOM 778 O O . GLU A 1 98 ? -26.633 5.718 38.104 1.00 88.44 98 GLU A O 1
ATOM 783 N N . SER A 1 99 ? -26.802 5.056 35.968 1.00 83.75 99 SER A N 1
ATOM 784 C CA . SER A 1 99 ? -28.049 4.308 36.159 1.00 83.75 99 SER A CA 1
ATOM 785 C C . SER A 1 99 ? -27.822 3.040 36.983 1.00 83.75 99 SER A C 1
ATOM 787 O O . SER A 1 99 ? -28.607 2.762 37.888 1.00 83.75 99 SER A O 1
ATOM 789 N N . PHE A 1 100 ? -26.697 2.354 36.777 1.00 84.50 100 PHE A N 1
ATOM 790 C CA . PHE A 1 100 ? -26.270 1.209 37.573 1.00 84.50 100 PHE A CA 1
ATOM 791 C C . PHE A 1 100 ? -26.050 1.590 39.044 1.00 84.50 100 PHE A C 1
ATOM 793 O O . PHE A 1 100 ? -26.656 0.986 39.926 1.00 84.50 100 PHE A O 1
ATOM 800 N N . LYS A 1 101 ? -25.307 2.676 39.323 1.00 85.00 101 LYS A N 1
ATOM 801 C CA . LYS A 1 101 ? -25.143 3.216 40.691 1.00 85.00 101 LYS A CA 1
ATOM 802 C C . LYS A 1 101 ? -26.482 3.562 41.360 1.00 85.00 101 LYS A C 1
ATOM 804 O O . LYS A 1 101 ? -26.623 3.442 42.575 1.00 85.00 101 LYS A O 1
ATOM 809 N N . ARG A 1 102 ? -27.470 4.043 40.594 1.00 85.19 102 ARG A N 1
ATOM 810 C CA . ARG A 1 102 ? -28.821 4.348 41.104 1.00 85.19 102 ARG A CA 1
ATOM 811 C C . ARG A 1 102 ? -29.640 3.087 41.385 1.00 85.19 102 ARG A C 1
ATOM 813 O O . ARG A 1 102 ? -30.343 3.059 42.393 1.00 85.19 102 ARG A O 1
ATOM 820 N N . ALA A 1 103 ? -29.556 2.079 40.521 1.00 81.62 103 ALA A N 1
ATOM 821 C CA . ALA A 1 103 ? -30.240 0.798 40.688 1.00 81.62 103 ALA A CA 1
ATOM 822 C C . ALA A 1 103 ? -29.691 0.018 41.892 1.00 81.62 103 ALA A C 1
ATOM 824 O O . ALA A 1 103 ? -30.472 -0.481 42.700 1.00 81.62 103 ALA A O 1
ATOM 825 N N . GLU A 1 104 ? -28.367 0.026 42.075 1.00 81.94 104 GLU A N 1
ATOM 826 C CA . GLU A 1 104 ? -27.689 -0.580 43.225 1.00 81.94 104 GLU A CA 1
ATOM 827 C C . GLU A 1 104 ? -28.179 0.025 44.551 1.00 81.94 104 GLU A C 1
ATOM 829 O O . GLU A 1 104 ? -28.590 -0.704 45.451 1.00 81.94 104 GLU A O 1
ATOM 834 N N . LYS A 1 105 ? -28.267 1.363 44.641 1.00 82.88 105 LYS A N 1
ATOM 835 C CA . LYS A 1 105 ? -28.820 2.067 45.819 1.00 82.88 105 LYS A CA 1
ATOM 836 C C 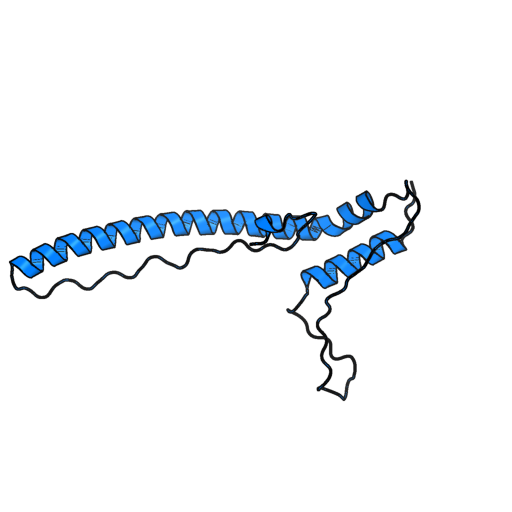. LYS A 1 105 ? -30.284 1.733 46.121 1.00 82.88 105 LYS A C 1
ATOM 838 O O . LYS A 1 105 ? -30.735 1.962 47.238 1.00 82.88 105 LYS A O 1
ATOM 843 N N . ARG A 1 106 ? -31.046 1.267 45.128 1.00 81.81 106 ARG A N 1
ATOM 844 C CA . ARG A 1 106 ? -32.469 0.913 45.254 1.00 81.81 106 ARG A CA 1
ATOM 845 C C . ARG A 1 106 ? -32.701 -0.600 45.350 1.00 81.81 106 ARG A C 1
ATOM 847 O O . ARG A 1 106 ? -33.857 -1.007 45.358 1.00 81.81 106 ARG A O 1
ATOM 854 N N . HIS A 1 107 ? -31.639 -1.414 45.405 1.00 74.31 107 HIS A N 1
ATOM 855 C CA . HIS A 1 107 ? -31.698 -2.883 45.363 1.00 74.31 107 HIS A CA 1
ATOM 856 C C . HIS A 1 107 ? -32.553 -3.439 44.206 1.00 74.31 107 HIS A C 1
ATOM 858 O O . HIS A 1 107 ? -33.198 -4.477 44.336 1.00 74.31 107 HIS A O 1
ATOM 864 N N . ALA A 1 108 ? -32.569 -2.740 43.069 1.00 74.88 108 ALA A N 1
ATOM 865 C CA . ALA A 1 108 ? -33.257 -3.169 41.856 1.00 74.88 108 ALA A CA 1
ATOM 866 C C . ALA A 1 108 ? -32.261 -3.832 40.884 1.00 74.88 108 ALA A C 1
ATOM 868 O O . ALA A 1 108 ? -31.073 -3.496 40.920 1.00 74.88 108 ALA A O 1
ATOM 869 N N . PRO A 1 109 ? -32.710 -4.741 39.996 1.00 69.12 109 PRO A N 1
ATOM 870 C CA . PRO A 1 109 ? -31.852 -5.271 38.940 1.00 69.12 109 PRO A CA 1
ATOM 871 C C . PRO A 1 109 ? -31.327 -4.125 38.061 1.00 69.12 109 PRO A C 1
ATOM 873 O O . PRO A 1 109 ? -32.085 -3.253 37.630 1.00 69.12 109 PRO A O 1
ATOM 876 N N . GLY A 1 110 ? -30.009 -4.098 37.859 1.00 70.38 110 GLY A N 1
ATOM 877 C CA . GLY A 1 110 ? -29.330 -3.057 37.089 1.00 70.38 110 GLY A CA 1
ATOM 878 C C . GLY A 1 110 ? -29.598 -3.170 35.582 1.00 70.38 110 GLY A C 1
ATOM 879 O O . GLY A 1 110 ? -29.889 -4.262 35.095 1.00 70.38 110 GLY A O 1
ATOM 880 N N . PRO A 1 111 ? -29.490 -2.058 34.834 1.00 78.69 111 PRO A N 1
ATOM 881 C CA . PRO A 1 111 ? -29.640 -2.072 33.384 1.00 78.69 111 PRO A CA 1
ATOM 882 C C . PRO A 1 111 ? -28.500 -2.842 32.703 1.00 78.69 111 PRO A C 1
ATOM 884 O O . PRO A 1 111 ? -27.372 -2.886 33.205 1.00 78.69 111 PRO A O 1
ATOM 887 N N . GLU A 1 112 ? -28.796 -3.420 31.539 1.00 79.50 112 GLU A N 1
ATOM 888 C CA . GLU A 1 112 ? -27.838 -4.168 30.720 1.00 79.50 112 GLU A CA 1
ATOM 889 C C . GLU A 1 112 ? -26.677 -3.273 30.257 1.00 79.50 112 GLU A C 1
ATOM 891 O O . GLU A 1 112 ? -26.860 -2.084 29.973 1.00 79.50 112 GLU A O 1
ATOM 896 N N . ARG A 1 113 ? -25.457 -3.826 30.245 1.00 80.88 113 ARG A N 1
ATOM 897 C CA . ARG A 1 113 ? -24.250 -3.082 29.868 1.00 80.88 113 ARG A CA 1
ATOM 898 C C . ARG A 1 113 ? -24.277 -2.802 28.360 1.00 80.88 113 ARG A C 1
ATOM 900 O O . ARG A 1 113 ? -24.424 -3.752 27.601 1.00 80.88 113 ARG A O 1
ATOM 907 N N . PRO A 1 114 ? -24.085 -1.547 27.920 1.00 81.88 114 PRO A N 1
ATOM 908 C CA . PRO A 1 114 ? -24.010 -1.237 26.499 1.00 81.88 114 PRO A CA 1
ATOM 909 C C . PRO A 1 114 ? -22.761 -1.856 25.859 1.00 81.88 114 PRO A C 1
ATOM 911 O O . PRO A 1 114 ? -21.714 -1.963 26.511 1.00 81.88 114 PRO A O 1
ATOM 914 N N . ASP A 1 115 ? -22.881 -2.214 24.580 1.00 79.38 115 ASP A N 1
ATOM 915 C CA . ASP A 1 115 ? -21.770 -2.696 23.759 1.00 79.38 115 ASP A CA 1
ATOM 916 C C . ASP A 1 115 ? -20.615 -1.684 23.712 1.00 79.38 115 ASP A C 1
ATOM 918 O O . ASP A 1 115 ? -20.808 -0.469 23.841 1.00 79.38 115 ASP A O 1
ATOM 922 N N . GLY A 1 116 ? -19.395 -2.207 23.564 1.00 75.25 116 GLY A N 1
ATOM 923 C CA . GLY A 1 116 ? -18.189 -1.396 23.418 1.00 75.25 116 GLY A CA 1
ATOM 924 C C . GLY A 1 116 ? -18.159 -0.614 22.099 1.00 75.25 116 GLY A C 1
ATOM 925 O O . GLY A 1 116 ? -18.968 -0.876 21.207 1.00 75.25 116 GLY A O 1
ATOM 926 N N . PRO A 1 117 ? -17.229 0.348 21.963 1.00 77.56 117 PRO A N 1
ATOM 927 C CA . PRO A 1 117 ? -17.029 1.027 20.692 1.00 77.56 117 PRO A CA 1
ATOM 928 C C . PRO A 1 117 ? -16.638 0.019 19.593 1.00 77.56 117 PRO A C 1
ATOM 930 O O . PRO A 1 117 ? -16.046 -1.022 19.905 1.00 77.56 117 PRO A O 1
ATOM 933 N N . PRO A 1 118 ? -16.960 0.313 18.321 1.00 83.19 118 PRO A N 1
ATOM 934 C CA . PRO A 1 118 ? -16.522 -0.502 17.190 1.00 83.19 118 PRO A CA 1
ATOM 935 C C . PRO A 1 118 ? -14.988 -0.554 17.090 1.00 83.19 118 PRO A C 1
ATOM 937 O O . PRO A 1 118 ? -14.286 0.285 17.661 1.00 83.19 118 PRO A O 1
ATOM 940 N N . GLU A 1 119 ? -14.460 -1.544 16.366 1.00 87.94 119 GLU A N 1
ATOM 941 C CA . GLU A 1 119 ? -13.016 -1.653 16.116 1.00 87.94 119 GLU A CA 1
ATOM 942 C C . GLU A 1 119 ? -12.494 -0.424 15.361 1.00 87.94 119 GLU A C 1
ATOM 944 O O . GLU A 1 119 ? -13.153 0.080 14.450 1.00 87.94 119 GLU A O 1
ATOM 949 N N . GLU A 1 120 ? -11.313 0.056 15.758 1.00 89.62 120 GLU A N 1
ATOM 950 C CA . GLU A 1 120 ? -10.654 1.191 15.111 1.00 89.62 120 GLU A CA 1
ATOM 951 C C . GLU A 1 120 ? -10.283 0.826 13.666 1.00 89.62 120 GLU A C 1
ATOM 953 O O . GLU A 1 120 ? -9.673 -0.231 13.437 1.00 89.62 120 GLU A O 1
ATOM 958 N N . PRO A 1 121 ? -10.639 1.662 12.673 1.00 91.19 121 PRO A N 1
ATOM 959 C CA . PRO A 1 121 ? -10.230 1.415 11.301 1.00 91.19 121 PRO A CA 1
ATOM 960 C C . PRO A 1 121 ? -8.701 1.439 11.200 1.00 91.19 121 PRO A C 1
ATOM 962 O O . PRO A 1 121 ? -8.007 2.126 11.946 1.00 91.19 121 PRO A O 1
ATOM 965 N N . THR A 1 122 ? -8.145 0.697 10.242 1.00 89.75 122 THR A N 1
ATOM 966 C CA . THR A 1 122 ? -6.691 0.631 10.024 1.00 89.75 122 THR A CA 1
ATOM 967 C C . THR A 1 122 ? -6.328 1.128 8.633 1.00 89.75 122 THR A C 1
ATOM 969 O O . THR A 1 122 ? -6.838 0.638 7.620 1.00 89.75 122 THR A O 1
ATOM 972 N N . MET A 1 123 ? -5.406 2.093 8.565 1.00 88.19 123 MET A N 1
ATOM 973 C CA . MET A 1 123 ? -4.952 2.639 7.289 1.00 88.19 123 MET A CA 1
ATOM 974 C C . MET A 1 123 ? -4.154 1.588 6.514 1.00 88.19 123 MET A C 1
ATOM 976 O O . MET A 1 123 ? -3.103 1.109 6.948 1.00 88.19 123 MET A O 1
ATOM 980 N N . ARG A 1 124 ? -4.627 1.275 5.309 1.00 88.00 124 ARG A N 1
ATOM 981 C CA . ARG A 1 124 ? -3.931 0.381 4.380 1.00 88.00 124 ARG A CA 1
ATOM 982 C C . ARG A 1 124 ? -2.875 1.160 3.606 1.00 88.00 124 ARG A C 1
ATOM 984 O O . ARG A 1 124 ? -3.151 2.245 3.103 1.00 88.00 124 ARG A O 1
ATOM 991 N N . ARG A 1 125 ? -1.685 0.576 3.463 1.00 87.31 125 ARG A N 1
ATOM 992 C CA . ARG A 1 125 ? -0.581 1.129 2.664 1.00 87.31 125 ARG A CA 1
ATOM 993 C C . ARG A 1 125 ? -0.250 0.184 1.518 1.00 87.31 125 ARG A C 1
ATOM 995 O O . ARG A 1 125 ? -0.158 -1.027 1.728 1.00 87.31 125 ARG A O 1
ATOM 1002 N N . LEU A 1 126 ? -0.096 0.733 0.319 1.00 87.44 126 LEU A N 1
ATOM 1003 C CA . LEU A 1 126 ? 0.236 -0.022 -0.892 1.00 87.44 126 LEU A CA 1
ATOM 1004 C C . LEU A 1 126 ? 1.679 0.210 -1.325 1.00 87.44 126 LEU A C 1
ATOM 1006 O O . LEU A 1 126 ? 2.324 -0.714 -1.818 1.00 87.44 126 LEU A O 1
ATOM 1010 N N . ILE A 1 127 ? 2.175 1.433 -1.147 1.00 87.06 127 ILE A N 1
ATOM 1011 C CA . ILE A 1 127 ? 3.511 1.837 -1.571 1.00 87.06 127 ILE A CA 1
ATOM 1012 C C . ILE A 1 127 ? 4.261 2.369 -0.364 1.00 87.06 127 ILE A C 1
ATOM 1014 O O . ILE A 1 127 ? 3.725 3.112 0.454 1.00 87.06 127 ILE A O 1
ATOM 1018 N N . VAL A 1 128 ? 5.539 2.018 -0.277 1.00 84.62 128 VAL A N 1
ATOM 1019 C CA . VAL A 1 128 ? 6.450 2.652 0.664 1.00 84.62 128 VAL A CA 1
ATOM 1020 C C . VAL A 1 128 ? 7.732 3.012 -0.077 1.00 84.62 128 VAL A C 1
ATOM 1022 O O . VAL A 1 128 ? 8.409 2.137 -0.611 1.00 84.62 128 VAL A O 1
ATOM 1025 N N . CYS A 1 129 ? 8.054 4.303 -0.118 1.00 76.56 129 CYS A N 1
ATOM 1026 C CA . CYS A 1 129 ? 9.286 4.822 -0.706 1.00 76.56 129 CYS A CA 1
ATOM 1027 C C . CYS A 1 129 ? 10.130 5.472 0.390 1.00 76.56 129 CYS A C 1
ATOM 1029 O O . CYS A 1 129 ? 9.622 6.309 1.134 1.00 76.56 129 CYS A O 1
ATOM 1031 N N . ASP A 1 130 ? 11.395 5.056 0.489 1.00 75.56 130 ASP A N 1
ATOM 1032 C CA . ASP A 1 130 ? 12.381 5.547 1.460 1.00 75.56 130 ASP A CA 1
ATOM 1033 C C . ASP A 1 130 ? 11.849 5.678 2.907 1.00 75.56 130 ASP A C 1
ATOM 1035 O O . ASP A 1 130 ? 11.965 6.743 3.527 1.0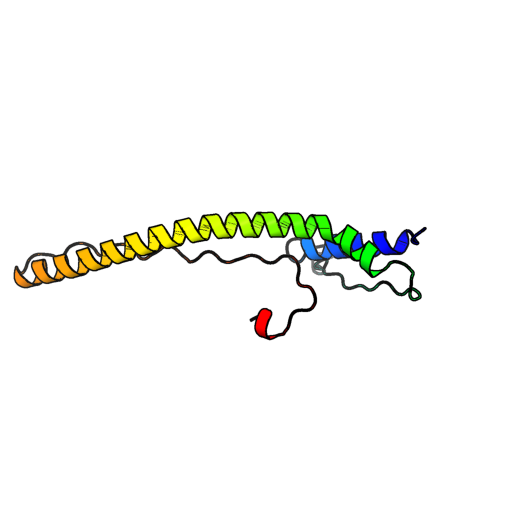0 75.56 130 ASP A O 1
ATOM 1039 N N . PRO A 1 131 ? 11.230 4.624 3.482 1.00 77.56 131 PRO A N 1
ATOM 1040 C CA . PRO A 1 131 ? 10.779 4.691 4.861 1.00 77.56 131 PRO A CA 1
ATOM 1041 C C . PRO A 1 131 ? 11.970 4.664 5.817 1.00 77.56 131 PRO A C 1
ATOM 1043 O O . PRO A 1 131 ? 12.940 3.932 5.617 1.00 77.56 131 PRO A O 1
ATOM 1046 N N . THR A 1 132 ? 11.853 5.397 6.921 1.00 78.12 132 THR A N 1
ATOM 1047 C CA . THR A 1 132 ? 12.643 5.076 8.111 1.00 78.12 132 THR A CA 1
ATOM 1048 C C . THR A 1 132 ? 12.001 3.883 8.817 1.00 78.12 132 THR A C 1
ATOM 1050 O O . THR A 1 132 ? 10.800 3.637 8.665 1.00 78.12 132 THR A O 1
ATOM 1053 N N . PHE A 1 133 ? 12.785 3.129 9.584 1.00 72.38 133 PHE A N 1
ATOM 1054 C CA . PHE A 1 133 ? 12.283 1.960 10.309 1.00 72.38 133 PHE A CA 1
ATOM 1055 C C . PHE A 1 133 ? 11.135 2.336 11.260 1.00 72.38 133 PHE A C 1
ATOM 1057 O O . PHE A 1 133 ? 10.121 1.648 11.314 1.00 72.38 133 PHE A O 1
ATOM 1064 N N . GLU A 1 134 ? 11.234 3.494 11.912 1.00 76.75 134 GLU A N 1
ATOM 1065 C CA . GLU A 1 134 ? 10.221 4.035 12.823 1.00 76.75 134 GLU A CA 1
ATOM 1066 C C . GLU A 1 134 ? 8.909 4.415 12.124 1.00 76.75 134 GLU A C 1
ATOM 1068 O O . GLU A 1 134 ? 7.894 4.559 12.786 1.00 76.75 134 GLU A O 1
ATOM 1073 N N . LYS A 1 135 ? 8.898 4.598 10.796 1.00 68.00 135 LYS A N 1
ATOM 1074 C CA . LYS A 1 135 ? 7.664 4.878 10.036 1.00 68.00 135 LYS A CA 1
ATOM 1075 C C . LYS A 1 135 ? 6.904 3.609 9.640 1.00 68.00 135 LYS A C 1
ATOM 1077 O O . LYS A 1 135 ? 5.765 3.707 9.168 1.00 68.00 135 LYS A O 1
ATOM 1082 N N . LEU A 1 136 ? 7.548 2.445 9.749 1.00 67.06 136 LEU A N 1
ATOM 1083 C CA . LEU A 1 136 ? 6.990 1.139 9.388 1.00 67.06 136 LEU A CA 1
ATOM 1084 C C . LEU A 1 136 ? 6.385 0.384 10.580 1.00 67.06 136 LEU A C 1
ATOM 1086 O O . LEU A 1 136 ? 5.606 -0.539 10.342 1.00 67.06 136 LEU A O 1
ATOM 1090 N N . HIS A 1 137 ? 6.745 0.766 11.808 1.00 59.88 137 HIS A N 1
ATOM 1091 C CA . HIS A 1 137 ? 6.257 0.207 13.072 1.00 59.88 137 HIS A CA 1
ATOM 1092 C C . HIS A 1 137 ? 5.280 1.159 13.757 1.00 59.88 137 HIS A C 1
ATOM 1094 O O . HIS A 1 137 ? 4.371 0.634 14.434 1.00 59.88 137 HIS A O 1
#

Secondary structure (DSSP, 8-state):
----THHHHHHHHHHHHHHHGGG--B-SSTT-TT--B-----------TTS-HHHHHHHHHHHHHHHHHHHHHHHHHHHHHHHHHHHHHHHHHHHHHHHHHHHHHTTPPPPPPPPPPPPPP--------S--GGGT-

Foldseek 3Di:
DDADPVLLVVLLLQLVLLQCFPVDWDDPDPPDPVDIDTSNDDDDDDDDPPNCNVVSNVVSCVVVVVVLVVLVVVLVVQQVVLVVQQVVLVVLQVVQVVQQVVCVVVVHDGDDHDDHRDDRDDRDDRDDDPDDPVRVD